Protein AF-X1DU11-F1 (afdb_monomer_lite)

Secondary structure (DSSP, 8-state):
-EEETTEEEEEEE-SSSS-EEEEEEESSHHHHHHHHHHHHHHHHTT-

InterPro domains:
  IPR005843 Alpha-D-phosphohexomutase, C-terminal [PF00408] (1-35)
  IPR036900 Alpha-D-phosphohexomutase, C-terminal domain superfamily [SSF55957] (1-46)

Sequence (47 aa):
KITLEDGWIHIRPSGTEPVIRIITEAKTKKRAESLYQIGLEKITEVA

pLDDT: mean 94.94, std 5.45, range [65.88, 98.31]

Radius of gyration: 11.08 Å; chains: 1; bounding box: 29×19×24 Å

Foldseek 3Di:
DADDPFWDWDWDADPPDRDIDIFIDGPDPVVRVVVSVVVVVVVVVVD

Structure (mmCIF, N/CA/C/O backbone):
data_AF-X1DU11-F1
#
_entry.id   AF-X1DU11-F1
#
loop_
_atom_site.group_PDB
_atom_site.id
_atom_site.type_symbol
_atom_site.label_atom_id
_atom_site.label_alt_id
_atom_site.label_comp_id
_atom_site.label_asym_id
_atom_site.label_entity_id
_atom_site.label_seq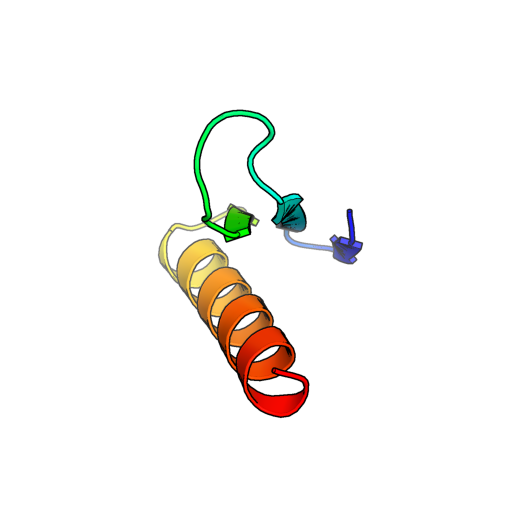_id
_atom_site.pdbx_PDB_ins_code
_atom_site.Cartn_x
_atom_site.Cartn_y
_atom_site.Cartn_z
_atom_site.occupancy
_atom_site.B_iso_or_equiv
_atom_site.auth_seq_id
_atom_site.auth_comp_id
_atom_site.auth_asym_id
_atom_site.auth_atom_id
_atom_site.pdbx_PDB_model_num
ATOM 1 N N . LYS A 1 1 ? -5.445 4.421 -8.656 1.00 87.69 1 LYS A N 1
ATOM 2 C CA . LYS A 1 1 ? -5.719 4.518 -7.199 1.00 87.69 1 LYS A CA 1
ATOM 3 C C . LYS A 1 1 ? -7.134 4.016 -6.969 1.00 87.69 1 LYS A C 1
ATOM 5 O O . LYS A 1 1 ? -8.010 4.436 -7.711 1.00 87.69 1 LYS A O 1
ATOM 10 N N . ILE A 1 2 ? -7.328 3.121 -6.007 1.00 94.00 2 ILE A N 1
ATOM 11 C CA . ILE A 1 2 ? -8.637 2.596 -5.607 1.00 94.00 2 ILE A CA 1
ATOM 12 C C . ILE A 1 2 ? -8.967 3.224 -4.256 1.00 94.00 2 ILE A C 1
ATOM 14 O O . ILE A 1 2 ? -8.143 3.163 -3.343 1.00 94.00 2 ILE A O 1
ATOM 18 N N . THR A 1 3 ? -10.135 3.845 -4.143 1.00 95.19 3 THR A N 1
ATOM 19 C CA . THR A 1 3 ? -10.614 4.457 -2.900 1.00 95.19 3 THR A CA 1
ATOM 20 C C . THR A 1 3 ? -11.755 3.612 -2.349 1.00 95.19 3 THR A C 1
ATOM 22 O O . THR A 1 3 ? -12.652 3.228 -3.094 1.00 95.19 3 THR A O 1
ATOM 25 N N . LEU A 1 4 ? -11.694 3.319 -1.057 1.00 92.44 4 LEU A N 1
ATOM 26 C CA . LEU A 1 4 ? -12.685 2.577 -0.287 1.00 92.44 4 LEU A CA 1
ATOM 27 C C . LEU A 1 4 ? -13.243 3.501 0.803 1.00 92.44 4 LEU A C 1
ATOM 29 O O . LEU A 1 4 ? -12.699 4.576 1.055 1.00 92.44 4 LEU A O 1
ATOM 33 N N . GLU A 1 5 ? -14.310 3.077 1.472 1.00 92.81 5 GLU A N 1
ATOM 34 C CA . GLU A 1 5 ? -14.936 3.859 2.547 1.00 92.81 5 GLU A CA 1
ATOM 35 C C . GLU A 1 5 ? -13.968 4.167 3.707 1.00 92.81 5 GLU A C 1
ATOM 37 O O . GLU A 1 5 ? -14.050 5.218 4.344 1.00 92.81 5 GLU A O 1
ATOM 42 N N . ASP A 1 6 ? -13.017 3.269 3.973 1.00 92.62 6 ASP A N 1
ATOM 43 C CA . ASP A 1 6 ? -12.139 3.327 5.141 1.00 92.62 6 ASP A CA 1
ATOM 44 C C . ASP A 1 6 ? -10.639 3.425 4.820 1.00 92.62 6 ASP A C 1
ATOM 46 O O . ASP A 1 6 ? -9.804 3.326 5.728 1.00 92.62 6 ASP A O 1
ATOM 50 N N . GLY A 1 7 ? -10.291 3.658 3.552 1.00 96.56 7 GLY A N 1
ATOM 51 C CA . GLY A 1 7 ? -8.905 3.765 3.113 1.00 96.56 7 GLY A CA 1
ATOM 52 C C . GLY A 1 7 ? -8.730 3.780 1.599 1.00 96.56 7 GLY A C 1
ATOM 53 O O . GLY A 1 7 ? -9.685 3.891 0.832 1.00 96.56 7 GLY A O 1
ATOM 54 N N . TRP A 1 8 ? -7.489 3.667 1.145 1.00 98.12 8 TRP A N 1
ATOM 55 C CA . TRP A 1 8 ? -7.183 3.598 -0.282 1.00 98.12 8 TRP A CA 1
ATOM 56 C C . TRP A 1 8 ? -5.948 2.749 -0.569 1.00 98.12 8 TRP A C 1
ATOM 58 O O . TRP A 1 8 ? -5.074 2.578 0.279 1.00 98.12 8 TRP A O 1
ATOM 68 N N . ILE A 1 9 ? -5.880 2.246 -1.804 1.00 98.12 9 ILE A N 1
ATOM 69 C CA . ILE A 1 9 ? -4.753 1.487 -2.351 1.00 98.12 9 ILE A CA 1
ATOM 70 C C . ILE A 1 9 ? -4.227 2.215 -3.595 1.00 98.12 9 ILE A C 1
ATOM 72 O O . ILE A 1 9 ? -4.979 2.574 -4.510 1.00 98.12 9 ILE A O 1
ATOM 76 N N . HIS A 1 10 ? -2.919 2.442 -3.653 1.00 97.81 10 HIS A N 1
ATOM 77 C CA . HIS A 1 10 ? -2.223 2.983 -4.814 1.00 97.81 10 HIS A CA 1
ATOM 78 C C . HIS A 1 10 ? -1.115 2.022 -5.239 1.00 97.81 10 HIS A C 1
ATOM 80 O O . HIS A 1 10 ? -0.141 1.831 -4.517 1.00 97.81 10 HIS A O 1
ATOM 86 N N . ILE A 1 11 ? -1.260 1.451 -6.432 1.00 95.75 11 ILE A N 1
ATOM 87 C CA . ILE A 1 11 ? -0.271 0.567 -7.048 1.00 95.75 11 ILE A CA 1
ATOM 88 C C . ILE A 1 11 ? 0.329 1.302 -8.241 1.00 95.75 11 ILE A C 1
ATOM 90 O O . ILE A 1 11 ? -0.416 1.860 -9.053 1.00 95.75 11 ILE A O 1
ATOM 94 N N . ARG A 1 12 ? 1.659 1.322 -8.337 1.00 95.81 12 ARG A N 1
ATOM 95 C CA . ARG A 1 12 ? 2.382 1.897 -9.479 1.00 95.81 12 ARG A CA 1
ATOM 96 C C . ARG A 1 12 ? 3.729 1.204 -9.702 1.00 95.81 12 ARG A C 1
ATOM 98 O O . ARG A 1 12 ? 4.352 0.796 -8.720 1.00 95.81 12 ARG A O 1
ATOM 105 N N . PRO A 1 13 ? 4.242 1.139 -10.939 1.00 95.94 13 PRO A N 1
ATOM 106 C CA . PRO A 1 13 ? 5.644 0.812 -11.159 1.00 95.94 13 PRO A CA 1
ATOM 107 C C . PRO A 1 13 ? 6.550 1.923 -10.610 1.00 95.94 13 PRO A C 1
ATOM 109 O O . PRO A 1 13 ? 6.160 3.092 -10.490 1.00 95.94 13 PRO A O 1
ATOM 112 N N . SER A 1 14 ? 7.778 1.564 -10.259 1.00 95.88 14 SER A N 1
ATOM 113 C CA . SER A 1 14 ? 8.838 2.535 -10.027 1.00 95.88 14 SER A CA 1
ATOM 114 C C . SER A 1 14 ? 9.390 3.054 -11.354 1.00 95.88 14 SER A C 1
ATOM 116 O O . SER A 1 14 ? 9.607 2.288 -12.282 1.00 95.88 14 SER A O 1
ATOM 118 N N . GLY A 1 15 ? 9.617 4.368 -11.439 1.00 96.25 15 GLY A N 1
ATOM 119 C CA . GLY A 1 15 ? 10.213 4.997 -12.623 1.00 96.25 15 GLY A CA 1
ATOM 120 C C . GLY A 1 15 ? 11.741 4.903 -12.686 1.00 96.25 15 GLY A C 1
ATOM 121 O O . GLY A 1 15 ? 12.318 5.258 -13.704 1.00 96.25 15 GLY A O 1
ATOM 122 N N . THR A 1 16 ? 12.397 4.463 -11.609 1.00 97.12 16 THR A N 1
ATOM 123 C CA . THR A 1 16 ? 13.869 4.439 -11.486 1.00 97.12 16 THR A CA 1
ATOM 124 C C . THR A 1 16 ? 14.429 3.076 -11.093 1.00 97.12 16 THR A C 1
ATOM 126 O O . THR A 1 16 ? 15.621 2.843 -11.230 1.00 97.12 16 THR A O 1
ATOM 129 N N . GLU A 1 17 ? 13.590 2.176 -10.587 1.00 97.12 17 GLU A N 1
ATOM 130 C CA . GLU A 1 17 ? 14.000 0.867 -10.068 1.00 97.12 17 GLU A CA 1
ATOM 131 C C . GLU A 1 17 ? 13.062 -0.204 -10.638 1.00 97.12 17 GLU A C 1
ATOM 133 O O . GLU A 1 17 ? 11.894 0.102 -10.876 1.00 97.12 17 GLU A O 1
ATOM 138 N N . PRO A 1 18 ? 13.503 -1.456 -10.832 1.00 95.56 18 PRO A N 1
ATOM 139 C CA . PRO A 1 18 ? 12.664 -2.524 -11.376 1.00 95.56 18 PRO A CA 1
ATOM 140 C C . PRO A 1 18 ? 11.742 -3.126 -10.298 1.00 95.56 18 PRO A C 1
ATOM 142 O O . PRO A 1 18 ? 11.791 -4.317 -10.011 1.00 95.56 18 PRO A O 1
ATOM 145 N N . VAL A 1 19 ? 10.918 -2.289 -9.660 1.00 94.94 19 VAL A N 1
ATOM 146 C CA . VAL A 1 19 ? 10.011 -2.690 -8.570 1.00 94.94 19 VAL A CA 1
ATOM 147 C C . VAL A 1 19 ? 8.610 -2.111 -8.749 1.00 94.94 19 VAL A C 1
ATOM 149 O O . VAL A 1 19 ? 8.434 -1.010 -9.280 1.00 94.94 19 VAL A O 1
ATOM 152 N N . ILE A 1 20 ? 7.605 -2.822 -8.238 1.00 95.25 20 ILE A N 1
ATOM 153 C CA . ILE A 1 20 ? 6.230 -2.327 -8.097 1.00 95.25 20 ILE A CA 1
ATOM 154 C C . ILE A 1 20 ? 6.062 -1.774 -6.679 1.00 95.25 20 ILE A C 1
ATOM 156 O O . ILE A 1 20 ? 6.482 -2.395 -5.706 1.00 95.25 20 ILE A O 1
ATOM 160 N N . ARG A 1 21 ? 5.446 -0.597 -6.547 1.00 96.88 21 ARG A N 1
ATOM 161 C CA . ARG A 1 21 ? 5.117 0.012 -5.254 1.00 96.88 21 ARG A CA 1
ATOM 162 C C . ARG A 1 21 ? 3.631 -0.136 -4.968 1.00 96.88 21 ARG A C 1
ATOM 164 O O . ARG A 1 21 ? 2.806 0.287 -5.778 1.00 96.88 21 ARG A O 1
ATOM 171 N N . ILE A 1 22 ? 3.320 -0.665 -3.788 1.00 96.81 22 ILE A N 1
ATOM 172 C CA . ILE A 1 22 ? 1.975 -0.736 -3.216 1.00 96.81 22 ILE A CA 1
ATOM 173 C C . ILE A 1 22 ? 1.956 0.199 -2.010 1.00 96.81 22 ILE A C 1
ATOM 175 O O . ILE A 1 22 ? 2.747 0.038 -1.084 1.00 96.81 22 ILE A O 1
ATOM 179 N N . ILE A 1 23 ? 1.080 1.197 -2.034 1.00 98.00 23 ILE A N 1
ATOM 180 C CA . ILE A 1 23 ? 0.929 2.180 -0.960 1.00 98.00 23 ILE A CA 1
ATOM 181 C C . ILE A 1 23 ? -0.514 2.122 -0.484 1.00 98.00 23 ILE A C 1
ATOM 183 O O . ILE A 1 23 ? -1.440 2.218 -1.294 1.00 98.00 23 IL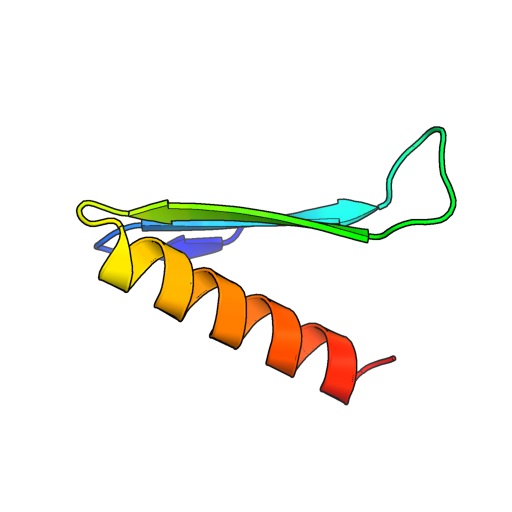E A O 1
ATOM 187 N N . THR A 1 24 ? -0.700 1.979 0.821 1.00 98.25 24 THR A N 1
ATOM 188 C CA . THR A 1 24 ? -2.018 1.850 1.439 1.00 98.25 24 THR A CA 1
ATOM 189 C C . THR A 1 24 ? -2.150 2.763 2.637 1.00 98.25 24 THR A C 1
ATOM 191 O O . THR A 1 24 ? -1.223 2.883 3.436 1.00 98.25 24 THR A O 1
ATOM 194 N N . GLU A 1 25 ? -3.328 3.347 2.799 1.00 98.25 25 GLU A N 1
ATOM 195 C CA . GLU A 1 25 ? -3.667 4.187 3.942 1.00 98.25 25 GLU A CA 1
ATOM 196 C C . GLU A 1 25 ? -5.051 3.803 4.450 1.00 98.25 25 GLU A C 1
ATOM 198 O O . GLU A 1 25 ? -5.949 3.510 3.658 1.00 98.25 25 GLU A O 1
ATOM 203 N N . ALA A 1 26 ? -5.212 3.795 5.770 1.00 98.00 26 ALA A N 1
ATOM 204 C CA . ALA A 1 26 ? -6.480 3.545 6.435 1.00 98.00 26 ALA A CA 1
ATOM 205 C C . ALA A 1 26 ? -6.481 4.168 7.834 1.00 98.00 26 ALA A C 1
ATOM 207 O O . ALA A 1 26 ? -5.437 4.552 8.362 1.00 98.00 26 ALA A O 1
ATOM 208 N N . LYS A 1 27 ? -7.654 4.185 8.475 1.00 96.75 27 LYS A N 1
ATOM 209 C CA . LYS A 1 27 ? -7.836 4.726 9.836 1.00 96.75 27 LYS A CA 1
ATOM 210 C C . LYS A 1 27 ? -7.018 4.008 10.919 1.00 96.75 27 LYS A C 1
ATOM 212 O O . LYS A 1 27 ? -6.798 4.568 11.986 1.00 96.75 27 LYS A O 1
ATOM 217 N N . THR A 1 28 ? -6.590 2.765 10.680 1.00 98.12 28 THR A N 1
ATOM 218 C CA . THR A 1 28 ? -5.745 2.000 11.609 1.00 98.12 28 THR A CA 1
ATOM 219 C C . THR A 1 28 ? -4.633 1.278 10.861 1.00 98.12 28 THR A C 1
ATOM 221 O O . THR A 1 28 ? -4.814 0.865 9.714 1.00 98.12 28 THR A O 1
ATOM 224 N N . LYS A 1 29 ? -3.501 1.052 11.539 1.00 97.81 29 LYS A N 1
ATOM 225 C CA . LYS A 1 29 ? -2.375 0.280 10.994 1.00 97.81 29 LYS A CA 1
ATOM 226 C C . LYS A 1 29 ? -2.808 -1.113 10.526 1.00 97.81 29 LYS A C 1
ATOM 228 O O . LYS A 1 29 ? -2.542 -1.472 9.387 1.00 97.81 29 LYS A O 1
ATOM 233 N N . LYS A 1 30 ? -3.567 -1.840 11.358 1.00 98.25 30 LYS A N 1
ATOM 234 C CA . LYS A 1 30 ? -4.096 -3.173 11.022 1.00 98.25 30 LYS A CA 1
ATOM 235 C C . LYS A 1 30 ? -4.920 -3.155 9.732 1.00 98.25 30 LYS A C 1
ATOM 237 O O . LYS A 1 30 ? -4.828 -4.072 8.920 1.00 98.25 30 LYS A O 1
ATOM 242 N N . ARG A 1 31 ? -5.733 -2.112 9.526 1.00 97.69 31 ARG A N 1
AT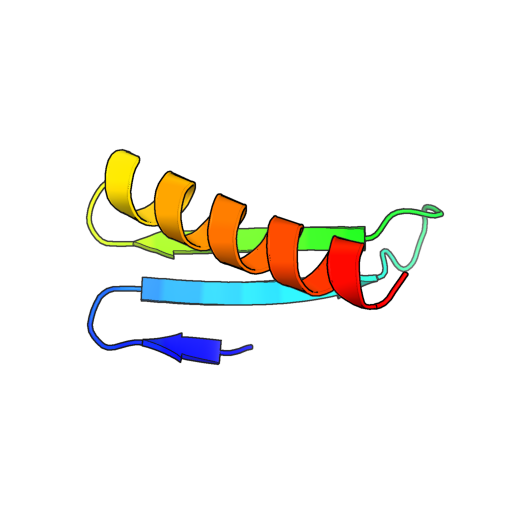OM 243 C CA . ARG A 1 31 ? -6.520 -1.986 8.299 1.00 97.69 31 ARG A CA 1
ATOM 244 C C . ARG A 1 31 ? -5.647 -1.652 7.092 1.00 97.69 31 ARG A C 1
ATOM 246 O O . ARG A 1 31 ? -5.842 -2.264 6.050 1.00 97.69 31 ARG A O 1
ATOM 253 N N . ALA A 1 32 ? -4.677 -0.751 7.231 1.00 98.25 32 ALA A N 1
ATOM 254 C CA . ALA A 1 32 ? -3.737 -0.443 6.153 1.00 98.25 32 ALA A CA 1
ATOM 255 C C . ALA A 1 32 ? -2.942 -1.694 5.733 1.00 98.25 32 ALA A C 1
ATOM 257 O O . ALA A 1 32 ? -2.839 -1.979 4.546 1.00 98.25 32 ALA A O 1
ATOM 258 N N . GLU A 1 33 ? -2.483 -2.501 6.694 1.00 98.31 33 GLU A N 1
ATOM 259 C CA . GLU A 1 33 ? -1.826 -3.791 6.437 1.00 98.31 33 GLU A CA 1
ATOM 260 C C . GLU A 1 33 ? -2.754 -4.779 5.716 1.00 98.31 33 GLU A C 1
ATOM 262 O O . GLU A 1 33 ? -2.336 -5.419 4.756 1.00 98.31 33 GLU A O 1
ATOM 267 N N . SER A 1 34 ? -4.029 -4.868 6.110 1.00 98.00 34 SER A N 1
ATOM 268 C CA . SER A 1 34 ? -5.027 -5.684 5.401 1.00 98.00 34 SER A CA 1
ATOM 269 C C . SER A 1 34 ? -5.235 -5.224 3.954 1.00 98.00 34 SER A C 1
ATOM 271 O O . SER A 1 34 ? -5.288 -6.061 3.055 1.00 98.00 34 SER A O 1
ATOM 273 N N . LEU A 1 35 ? -5.315 -3.913 3.706 1.00 97.62 35 LEU A N 1
ATOM 274 C CA . LEU A 1 35 ? -5.398 -3.367 2.348 1.00 97.62 35 LEU A CA 1
ATOM 275 C C . LEU A 1 35 ? -4.142 -3.689 1.530 1.00 97.62 35 LEU A C 1
ATOM 277 O O . LEU A 1 35 ? -4.248 -3.974 0.337 1.00 97.62 35 LEU A O 1
ATOM 281 N N . TYR A 1 36 ? -2.966 -3.663 2.162 1.00 97.81 36 TYR A N 1
ATOM 282 C CA . TYR A 1 36 ? -1.710 -4.034 1.515 1.00 97.81 36 TYR A CA 1
ATOM 283 C C . TYR A 1 36 ? -1.717 -5.506 1.092 1.00 97.81 36 TYR A C 1
ATOM 285 O O . TYR A 1 36 ? -1.378 -5.789 -0.054 1.00 97.81 36 TYR A O 1
ATOM 293 N N . GLN A 1 37 ? -2.157 -6.422 1.966 1.00 97.88 37 GLN A N 1
ATOM 294 C CA . GLN A 1 37 ? -2.250 -7.850 1.633 1.00 97.88 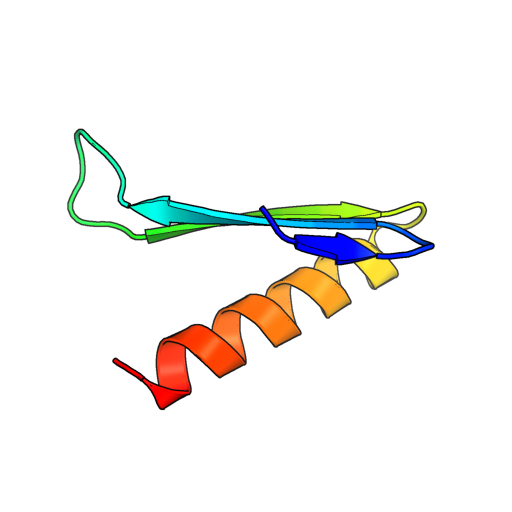37 GLN A CA 1
ATOM 295 C C . GLN A 1 37 ? -3.185 -8.093 0.442 1.00 97.88 37 GLN A C 1
ATOM 297 O O . GLN A 1 37 ? -2.798 -8.779 -0.496 1.00 97.88 37 GLN A O 1
ATOM 302 N N . ILE A 1 38 ? -4.352 -7.435 0.411 1.00 95.50 38 ILE A N 1
ATOM 303 C CA . ILE A 1 38 ? -5.280 -7.507 -0.733 1.00 95.50 38 ILE A CA 1
ATOM 304 C C . ILE A 1 38 ? -4.597 -7.037 -2.027 1.00 95.50 38 ILE A C 1
ATOM 306 O O . ILE A 1 38 ? -4.730 -7.667 -3.076 1.00 95.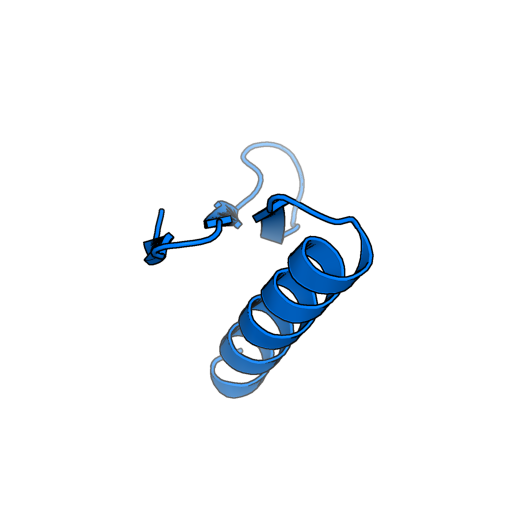50 38 ILE A O 1
ATOM 310 N N . GLY A 1 39 ? -3.872 -5.915 -1.968 1.00 94.62 39 GLY A N 1
ATOM 311 C CA . GLY A 1 39 ? -3.139 -5.390 -3.120 1.00 94.62 39 GLY A CA 1
ATOM 312 C C . GLY A 1 39 ? -2.033 -6.332 -3.598 1.00 94.62 39 GLY A C 1
ATOM 313 O O . GLY A 1 39 ? -1.853 -6.491 -4.803 1.00 94.62 39 GLY A O 1
ATOM 314 N N . LEU A 1 40 ? -1.317 -6.965 -2.666 1.00 96.06 40 LEU A N 1
ATOM 315 C CA . LEU A 1 40 ? -0.246 -7.911 -2.962 1.00 96.06 40 LEU A CA 1
ATOM 316 C C . LEU A 1 40 ? -0.789 -9.182 -3.621 1.00 96.06 40 LEU A C 1
ATOM 318 O O . LEU A 1 40 ? -0.315 -9.533 -4.698 1.00 96.06 40 LEU A O 1
ATOM 3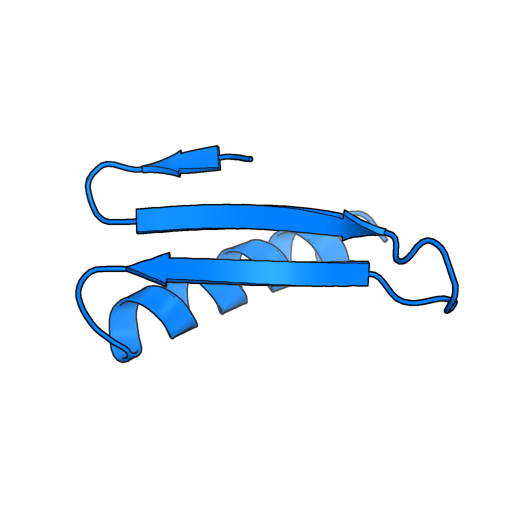22 N N . GLU A 1 41 ? -1.811 -9.807 -3.027 1.00 96.19 41 GLU A N 1
ATOM 323 C CA . GLU A 1 41 ? -2.467 -11.009 -3.562 1.00 96.19 41 GLU A CA 1
ATOM 324 C C . GLU A 1 41 ? -2.915 -10.796 -5.013 1.00 96.19 41 GLU A C 1
ATOM 326 O O . GLU A 1 41 ? -2.594 -11.589 -5.900 1.00 96.19 41 GLU A O 1
ATOM 331 N N . LYS A 1 42 ? -3.578 -9.666 -5.289 1.00 92.69 42 LYS A N 1
ATOM 332 C CA . LYS A 1 42 ? -4.077 -9.345 -6.633 1.00 92.69 42 LYS A CA 1
ATOM 333 C C . LYS A 1 42 ? -2.977 -9.125 -7.663 1.00 92.69 42 LYS A C 1
ATOM 335 O O . LYS A 1 42 ? -3.193 -9.414 -8.832 1.00 92.69 42 LYS A O 1
ATOM 340 N N . ILE A 1 43 ? -1.816 -8.615 -7.258 1.00 91.75 43 ILE A N 1
ATOM 341 C CA . ILE A 1 43 ? -0.668 -8.495 -8.165 1.00 91.75 43 ILE A CA 1
ATOM 342 C C . ILE A 1 43 ? -0.072 -9.878 -8.430 1.00 91.75 43 ILE A C 1
ATOM 344 O O . ILE A 1 43 ? 0.211 -10.196 -9.579 1.00 91.75 43 ILE A O 1
ATOM 348 N N . THR A 1 44 ? 0.083 -10.708 -7.396 1.00 91.56 44 THR A N 1
ATOM 349 C CA . THR A 1 44 ? 0.659 -12.056 -7.534 1.00 91.56 44 THR A CA 1
ATOM 350 C C . THR A 1 44 ? -0.216 -13.030 -8.322 1.00 91.56 44 THR A C 1
ATOM 352 O O . THR A 1 44 ? 0.313 -13.972 -8.889 1.00 91.56 44 THR A O 1
ATOM 355 N N . GLU A 1 45 ? -1.533 -12.817 -8.387 1.00 91.00 45 GLU A N 1
ATOM 356 C CA . GLU A 1 45 ? -2.440 -13.607 -9.238 1.00 91.00 45 GLU A CA 1
ATOM 357 C C . GLU A 1 45 ? -2.245 -13.339 -10.743 1.00 91.00 45 GLU A C 1
ATOM 359 O O . GLU A 1 45 ? -2.639 -14.162 -11.567 1.00 91.00 45 GLU A O 1
ATOM 364 N N . VAL A 1 46 ? -1.707 -12.169 -11.104 1.00 79.25 46 VAL A N 1
ATOM 365 C CA . VAL A 1 46 ? -1.658 -11.669 -12.491 1.00 79.25 46 VAL A CA 1
ATOM 366 C C . VAL A 1 46 ? -0.224 -11.611 -13.040 1.00 79.25 46 VAL A C 1
ATOM 368 O O . VAL A 1 46 ? -0.047 -11.513 -14.254 1.00 79.25 46 VAL A O 1
ATOM 371 N N . ALA A 1 47 ? 0.783 -11.648 -12.162 1.00 65.88 47 ALA A N 1
ATOM 372 C CA . ALA A 1 47 ? 2.207 -11.695 -12.504 1.00 65.88 47 ALA A CA 1
ATOM 373 C C . ALA A 1 47 ? 2.666 -13.123 -12.829 1.00 65.88 47 ALA A C 1
ATOM 375 O O . ALA A 1 47 ? 3.459 -13.260 -13.787 1.00 65.88 47 ALA A O 1
#

Organism: NCBI:txid412755